Protein AF-A0A532AJQ7-F1 (afdb_monomer_lite)

Foldseek 3Di:
DLCVVLQVLLLCLQPPDDPVCSVVSLCVLCVVLPDDLVVVVVVLCCQQPCNHVQVVVVVVVDHPDRRPPDPNSVVVSVSSNCSSVRNVVSNVVSNPDDVVLVVVCVVVVDDPVRSVVD

Sequence (118 aa):
ACLLVAYPVAYYLALRAPERWRLILLALVVIPFWTSLLMRTYAWMYVLGGRGIPALLAYVGLEDVRLINTPGAVLLGIVYGYLPLMILPIYVSLERLDRRLLEASADLGATPVSTFLG

pLDDT: mean 83.28, std 11.82, range [44.59, 94.19]

Structure (mmCIF, N/CA/C/O backbone):
data_AF-A0A532AJQ7-F1
#
_entry.id   AF-A0A532AJQ7-F1
#
loop_
_atom_site.group_PDB
_atom_site.id
_atom_site.type_symbol
_atom_site.label_atom_id
_atom_site.label_alt_id
_atom_site.label_comp_id
_atom_site.label_asym_id
_atom_site.label_entity_id
_atom_site.label_seq_id
_atom_site.pdbx_PDB_ins_code
_atom_site.Cartn_x
_atom_site.Cartn_y
_atom_site.Cartn_z
_atom_site.occupancy
_atom_site.B_iso_or_equiv
_atom_site.auth_seq_id
_atom_site.auth_comp_id
_atom_site.auth_asym_id
_atom_site.auth_atom_id
_atom_site.pdbx_PDB_model_num
ATOM 1 N N . ALA A 1 1 ? -6.567 9.960 -5.465 1.00 74.94 1 ALA A N 1
ATOM 2 C CA . ALA A 1 1 ? -5.935 8.636 -5.674 1.00 74.94 1 ALA A CA 1
ATOM 3 C C . ALA A 1 1 ? -5.589 7.944 -4.355 1.00 74.94 1 ALA A C 1
ATOM 5 O O . ALA A 1 1 ? -6.174 6.907 -4.085 1.00 74.94 1 ALA A O 1
ATOM 6 N N . CYS A 1 2 ? -4.723 8.517 -3.504 1.00 83.44 2 CYS A N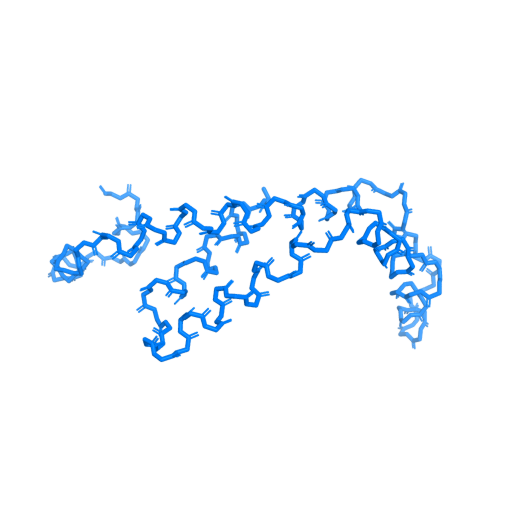 1
ATOM 7 C CA . CYS A 1 2 ? -4.301 7.873 -2.248 1.00 83.44 2 CYS A CA 1
ATOM 8 C C . CYS A 1 2 ? -5.483 7.468 -1.342 1.00 83.44 2 CYS A C 1
ATOM 10 O O . CYS A 1 2 ? -5.458 6.395 -0.755 1.00 83.44 2 CYS A O 1
ATOM 12 N N . LEU A 1 3 ? -6.556 8.274 -1.289 1.00 82.12 3 LEU A N 1
ATOM 13 C CA . LEU A 1 3 ? -7.697 8.031 -0.387 1.00 82.12 3 LEU A CA 1
ATOM 14 C C . LEU A 1 3 ? -8.448 6.759 -0.744 1.00 82.12 3 LEU A C 1
ATOM 16 O O . LEU A 1 3 ? -8.807 5.995 0.141 1.00 82.12 3 LEU A O 1
ATOM 20 N N . LEU A 1 4 ? -8.586 6.496 -2.041 1.00 87.00 4 LEU A N 1
ATOM 21 C CA . LEU A 1 4 ? -9.258 5.309 -2.557 1.00 87.00 4 LEU A CA 1
ATOM 22 C C . LEU A 1 4 ? -8.540 4.016 -2.155 1.00 87.00 4 LEU A C 1
ATOM 24 O O . LEU A 1 4 ? -9.180 2.978 -2.057 1.00 87.00 4 LEU A O 1
ATOM 28 N N . VAL A 1 5 ? -7.227 4.078 -1.907 1.00 86.25 5 VAL A N 1
ATOM 29 C CA . VAL A 1 5 ? -6.417 2.922 -1.495 1.00 86.25 5 VAL A CA 1
ATOM 30 C C . VAL A 1 5 ? -6.254 2.875 0.026 1.00 86.25 5 VAL A C 1
ATOM 32 O O . VAL A 1 5 ? -6.421 1.824 0.634 1.00 86.25 5 VAL A O 1
ATOM 35 N N . ALA A 1 6 ? -5.961 4.010 0.661 1.00 86.88 6 ALA A N 1
ATOM 36 C CA . ALA A 1 6 ? -5.738 4.094 2.102 1.00 86.88 6 ALA A CA 1
ATOM 37 C C . ALA A 1 6 ? -7.005 3.781 2.905 1.00 86.88 6 ALA A C 1
ATOM 39 O O . ALA A 1 6 ? -6.928 3.108 3.929 1.00 86.88 6 ALA A O 1
ATOM 40 N N . TYR A 1 7 ? -8.163 4.254 2.440 1.00 85.88 7 TYR A N 1
ATOM 41 C CA . TYR A 1 7 ? -9.429 4.098 3.147 1.00 85.88 7 TYR A CA 1
ATOM 42 C C . TYR A 1 7 ? -9.853 2.628 3.336 1.00 85.88 7 TYR A C 1
ATOM 44 O O . TYR A 1 7 ? -10.059 2.242 4.485 1.00 85.88 7 TYR A O 1
ATOM 52 N N . PRO A 1 8 ? -9.927 1.765 2.296 1.00 86.31 8 PRO A N 1
ATOM 53 C CA . PRO A 1 8 ? -10.288 0.357 2.492 1.00 86.31 8 PRO A CA 1
ATOM 54 C C . PRO A 1 8 ? -9.280 -0.396 3.370 1.00 86.31 8 PRO A C 1
ATOM 56 O O . PRO A 1 8 ? -9.679 -1.241 4.170 1.00 86.31 8 PRO A O 1
ATOM 59 N N . VAL A 1 9 ? -7.987 -0.061 3.279 1.00 86.50 9 VAL A N 1
ATOM 60 C CA . VAL A 1 9 ? -6.946 -0.652 4.135 1.00 86.50 9 VAL A CA 1
ATOM 61 C C . VAL A 1 9 ? -7.158 -0.254 5.597 1.00 86.50 9 VAL A C 1
ATOM 63 O O . VAL A 1 9 ? -7.188 -1.119 6.471 1.00 86.50 9 VAL A O 1
ATOM 66 N N . ALA A 1 10 ? -7.360 1.037 5.871 1.00 87.12 10 ALA A N 1
ATOM 67 C CA . ALA A 1 10 ? -7.625 1.545 7.215 1.00 87.12 10 ALA A CA 1
ATOM 68 C C . ALA A 1 10 ? -8.943 1.000 7.792 1.00 87.12 10 ALA A C 1
ATOM 70 O O . ALA A 1 10 ? -8.989 0.622 8.961 1.00 87.12 10 ALA A O 1
ATOM 71 N N . TYR A 1 11 ? -9.985 0.888 6.965 1.00 86.38 11 TYR A N 1
ATOM 72 C CA . TYR A 1 11 ? -11.268 0.290 7.329 1.00 86.38 11 TYR A CA 1
ATOM 73 C C . TYR A 1 11 ? -11.114 -1.178 7.728 1.00 86.38 11 TYR A C 1
ATOM 75 O O . TYR A 1 11 ? -11.583 -1.587 8.791 1.00 86.38 11 TYR A O 1
ATOM 83 N N . TYR A 1 12 ? -10.401 -1.969 6.921 1.00 86.19 12 TYR A N 1
ATOM 84 C CA . TYR A 1 12 ? -10.122 -3.364 7.249 1.00 86.19 12 TYR A CA 1
ATOM 85 C C . TYR A 1 12 ? -9.336 -3.488 8.563 1.00 86.19 12 TYR A C 1
ATOM 87 O O . TYR A 1 12 ? -9.711 -4.278 9.430 1.00 86.19 12 TYR A O 1
ATOM 95 N N . LEU A 1 13 ? -8.294 -2.670 8.740 1.00 86.19 13 LEU A N 1
ATOM 96 C CA . LEU A 1 13 ? -7.477 -2.636 9.957 1.00 86.19 13 LEU A CA 1
ATOM 97 C C . LEU A 1 13 ? -8.281 -2.270 11.213 1.00 86.19 13 LEU A C 1
ATOM 99 O O . LEU A 1 13 ? -8.032 -2.840 12.273 1.00 86.19 13 LEU A O 1
ATOM 103 N N . ALA A 1 14 ? -9.224 -1.334 11.108 1.00 83.69 14 ALA A N 1
ATOM 104 C CA . ALA A 1 14 ? -9.998 -0.850 12.249 1.00 83.69 14 ALA A CA 1
ATOM 105 C C . ALA A 1 14 ? -11.170 -1.775 12.623 1.00 83.69 14 ALA A C 1
ATOM 107 O O . ALA A 1 14 ? -11.425 -1.998 13.808 1.00 83.69 14 ALA A O 1
ATOM 108 N N . LEU A 1 15 ? -11.883 -2.318 11.630 1.00 79.44 15 LEU A N 1
ATOM 109 C CA . LEU A 1 15 ? -13.188 -2.962 11.845 1.00 79.44 15 LEU A CA 1
ATOM 110 C C . LEU A 1 15 ? -13.187 -4.480 11.645 1.00 79.44 15 LEU A C 1
ATOM 112 O O . LEU A 1 15 ? -14.055 -5.161 12.189 1.00 79.44 15 LEU A O 1
ATOM 116 N N . ARG A 1 16 ? -12.254 -5.027 10.857 1.00 80.69 16 ARG A N 1
ATOM 117 C CA . ARG A 1 16 ? -12.251 -6.452 10.468 1.00 80.69 16 ARG A CA 1
ATOM 118 C C . ARG A 1 16 ? -11.023 -7.221 10.948 1.00 80.69 16 ARG A C 1
ATOM 120 O O . ARG A 1 16 ? -11.114 -8.432 11.134 1.00 80.69 16 ARG A O 1
ATOM 127 N N . ALA A 1 17 ? -9.888 -6.554 11.140 1.00 83.44 17 ALA A N 1
ATOM 128 C CA . ALA A 1 17 ? -8.660 -7.211 11.563 1.00 83.44 17 ALA A CA 1
ATOM 129 C C . ALA A 1 17 ? -8.794 -7.791 12.988 1.00 83.44 17 ALA A C 1
ATOM 131 O O . ALA A 1 17 ? -9.243 -7.086 13.896 1.00 83.44 17 ALA A O 1
ATOM 132 N N . PRO A 1 18 ? -8.363 -9.045 13.226 1.00 84.25 18 PRO A N 1
ATOM 133 C CA . PRO A 1 18 ? -8.309 -9.603 14.573 1.00 84.25 18 PRO A CA 1
ATOM 134 C C . PRO A 1 18 ? -7.340 -8.801 15.449 1.00 84.25 18 PRO A C 1
ATOM 136 O O . PRO A 1 18 ? -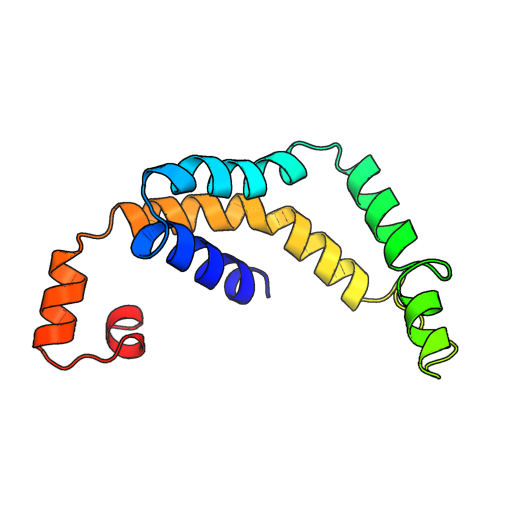6.241 -8.469 14.999 1.00 84.25 18 PRO A O 1
ATOM 139 N N . GLU A 1 19 ? -7.689 -8.563 16.716 1.00 81.81 19 GLU A N 1
ATOM 140 C CA . GLU A 1 19 ? -6.885 -7.738 17.639 1.00 81.81 19 GLU A CA 1
ATOM 141 C C . GLU A 1 19 ? -5.415 -8.173 17.709 1.00 81.81 19 GLU A C 1
ATOM 143 O O . GLU A 1 19 ? -4.512 -7.338 17.663 1.00 81.81 19 GLU A O 1
ATOM 148 N N . ARG A 1 20 ? -5.169 -9.490 17.719 1.00 86.62 20 ARG A N 1
ATOM 149 C CA . ARG A 1 20 ? -3.821 -10.082 17.759 1.00 86.62 20 ARG A CA 1
ATOM 150 C C . ARG A 1 20 ? -2.957 -9.712 16.548 1.00 86.62 20 ARG A C 1
ATOM 152 O O . ARG A 1 20 ? -1.744 -9.596 16.679 1.00 86.62 20 ARG A O 1
ATOM 159 N N . TRP A 1 21 ? -3.569 -9.534 15.376 1.00 89.19 21 TRP A N 1
ATOM 160 C CA . TRP A 1 21 ? -2.869 -9.248 14.118 1.00 89.19 21 TRP A CA 1
ATOM 161 C C . TRP A 1 21 ? -2.830 -7.761 13.781 1.00 89.19 21 TRP A C 1
ATOM 163 O O . TRP A 1 21 ? -2.002 -7.341 12.976 1.00 89.19 21 TRP A O 1
ATOM 173 N N . ARG A 1 22 ? -3.686 -6.947 14.400 1.00 86.38 22 ARG A N 1
ATOM 174 C CA . ARG A 1 22 ? -3.837 -5.526 14.073 1.00 86.38 22 ARG A CA 1
ATOM 175 C C . ARG A 1 22 ? -2.527 -4.745 14.195 1.00 86.38 22 ARG A C 1
ATOM 177 O O . ARG A 1 22 ? -2.163 -4.026 13.271 1.00 86.38 22 ARG A O 1
ATOM 184 N N . LEU A 1 23 ? -1.785 -4.945 15.287 1.00 87.62 23 LEU A N 1
ATOM 185 C CA . LEU A 1 23 ? -0.476 -4.308 15.484 1.00 87.62 23 LEU A CA 1
ATOM 186 C C . LEU A 1 23 ? 0.555 -4.759 14.442 1.00 87.62 23 LEU A C 1
ATOM 188 O O . LEU A 1 23 ? 1.319 -3.936 13.948 1.00 87.62 23 LEU A O 1
ATOM 192 N N . ILE A 1 24 ? 0.547 -6.041 14.069 1.00 92.19 24 ILE A N 1
ATOM 193 C CA . ILE A 1 24 ? 1.464 -6.597 13.064 1.00 92.19 24 ILE A CA 1
ATOM 194 C C . ILE A 1 24 ? 1.160 -6.010 11.683 1.00 92.19 24 ILE A C 1
ATOM 196 O O . ILE A 1 24 ? 2.073 -5.605 10.969 1.00 92.19 24 ILE A O 1
ATOM 200 N N . LEU A 1 25 ? -0.119 -5.922 11.312 1.00 90.25 25 LEU A N 1
ATOM 201 C CA . LEU A 1 25 ? -0.534 -5.359 10.029 1.00 90.25 25 LEU A CA 1
ATOM 202 C C . LEU A 1 25 ? -0.232 -3.855 9.950 1.00 90.25 25 LEU A C 1
ATOM 204 O O . LEU A 1 25 ? 0.265 -3.390 8.926 1.00 90.25 25 LEU A O 1
ATOM 208 N N . LEU A 1 26 ? -0.458 -3.101 11.033 1.00 89.06 26 LEU A N 1
ATOM 209 C CA . LEU A 1 26 ? -0.047 -1.695 11.116 1.00 89.06 26 LEU A CA 1
ATOM 210 C C . LEU A 1 26 ? 1.472 -1.548 10.994 1.00 89.06 26 LEU A C 1
ATOM 212 O O . LEU A 1 26 ? 1.947 -0.700 10.240 1.00 89.06 26 LEU A O 1
ATOM 216 N N . ALA A 1 27 ? 2.239 -2.400 11.678 1.00 90.25 27 ALA A N 1
ATOM 217 C CA . ALA A 1 27 ? 3.688 -2.415 11.547 1.00 90.25 27 ALA A CA 1
ATOM 218 C C . ALA A 1 27 ? 4.107 -2.700 10.098 1.00 90.25 27 ALA A C 1
ATOM 220 O O . ALA A 1 27 ? 4.942 -1.978 9.568 1.00 90.25 27 ALA A O 1
ATOM 221 N N . LEU A 1 28 ? 3.485 -3.661 9.409 1.00 90.06 28 LEU A N 1
ATOM 222 C CA . LEU A 1 28 ? 3.783 -3.976 8.007 1.00 90.06 28 LEU A CA 1
ATOM 223 C C . LEU A 1 28 ? 3.529 -2.792 7.056 1.00 90.06 28 LEU A C 1
ATOM 225 O O . LEU A 1 28 ? 4.219 -2.662 6.049 1.00 90.06 28 LEU A O 1
ATOM 229 N N . VAL A 1 29 ? 2.579 -1.912 7.377 1.00 88.12 29 VAL A N 1
ATOM 230 C CA . VAL A 1 29 ? 2.324 -0.672 6.620 1.00 88.12 29 VAL A CA 1
ATOM 231 C C . VAL A 1 29 ? 3.394 0.391 6.906 1.00 88.12 29 VAL A C 1
ATOM 233 O O . VAL A 1 29 ? 3.801 1.124 6.004 1.00 88.12 29 VAL A O 1
ATOM 236 N N . VAL A 1 30 ? 3.870 0.481 8.150 1.00 87.12 30 VAL A N 1
ATOM 237 C CA . VAL A 1 30 ? 4.805 1.527 8.605 1.00 87.12 30 VAL A CA 1
ATOM 238 C C . VAL A 1 30 ? 6.276 1.161 8.366 1.00 87.12 30 VAL A C 1
ATOM 240 O O . VAL A 1 30 ? 7.076 2.024 8.020 1.00 87.12 30 VAL A O 1
ATOM 243 N N . ILE A 1 31 ? 6.656 -0.108 8.483 1.00 89.31 31 ILE A N 1
ATOM 244 C CA . ILE A 1 31 ? 8.021 -0.602 8.241 1.00 89.31 31 ILE A CA 1
ATOM 245 C C . ILE A 1 31 ? 8.581 -0.159 6.874 1.00 89.31 31 ILE A C 1
ATOM 247 O O . ILE A 1 31 ? 9.669 0.418 6.842 1.00 89.31 31 ILE A O 1
ATOM 251 N N . PRO A 1 32 ? 7.881 -0.346 5.736 1.00 82.31 32 PRO A N 1
ATOM 252 C CA . PRO A 1 32 ? 8.404 0.077 4.440 1.00 82.31 32 PRO A CA 1
ATOM 253 C C . PRO A 1 32 ? 8.489 1.602 4.308 1.00 82.31 32 PRO A C 1
ATOM 255 O O . PRO A 1 32 ? 9.255 2.109 3.484 1.00 82.31 32 PRO A O 1
ATOM 258 N N . PHE A 1 33 ? 7.728 2.347 5.114 1.00 83.50 33 PHE A N 1
ATOM 259 C CA . PHE A 1 33 ? 7.813 3.803 5.173 1.00 83.50 33 PHE A CA 1
ATOM 260 C C . PHE A 1 33 ? 9.114 4.288 5.807 1.00 83.50 33 PHE A C 1
ATOM 262 O O . PHE A 1 33 ? 9.674 5.272 5.335 1.00 83.50 33 PHE A O 1
ATOM 269 N N . TRP A 1 34 ? 9.584 3.588 6.843 1.00 81.56 34 TRP A N 1
ATOM 270 C CA . TRP A 1 34 ? 10.794 3.927 7.599 1.00 81.56 34 TRP A CA 1
ATOM 271 C C . TRP A 1 34 ? 12.096 3.725 6.811 1.00 81.56 34 TRP A C 1
ATOM 273 O O . TRP A 1 34 ? 13.155 4.186 7.233 1.00 81.56 34 TRP A O 1
ATOM 283 N N . THR A 1 35 ? 12.041 3.061 5.654 1.00 86.81 35 THR A N 1
ATOM 284 C CA . THR A 1 35 ? 13.194 2.941 4.754 1.00 86.81 35 THR A CA 1
ATOM 285 C C . THR A 1 35 ? 13.546 4.277 4.089 1.00 86.81 35 THR A C 1
ATOM 287 O O . THR A 1 35 ? 12.683 5.119 3.842 1.00 86.81 35 THR A O 1
ATOM 290 N N . SER A 1 36 ? 14.832 4.475 3.768 1.00 88.88 36 SER A N 1
ATOM 291 C CA . SER A 1 36 ? 15.300 5.687 3.080 1.00 88.88 36 SER A CA 1
ATOM 292 C C . SER A 1 36 ? 14.525 5.927 1.780 1.00 88.88 36 SER A C 1
ATOM 294 O O . SER A 1 36 ? 14.427 5.038 0.927 1.00 88.88 36 SER A O 1
ATOM 296 N N . LEU A 1 37 ? 14.036 7.160 1.598 1.00 85.44 37 LEU A N 1
ATOM 297 C CA . LEU A 1 37 ? 13.331 7.586 0.386 1.00 85.44 37 LEU A CA 1
ATOM 298 C C . LEU A 1 37 ? 14.153 7.293 -0.878 1.00 85.44 37 LEU A C 1
ATOM 300 O O . LEU A 1 37 ? 13.586 6.886 -1.891 1.00 85.44 37 LEU A O 1
ATOM 304 N N . LEU A 1 38 ? 15.480 7.450 -0.814 1.00 89.81 38 LEU A N 1
ATOM 305 C CA . LEU A 1 38 ? 16.378 7.172 -1.938 1.00 89.81 38 LEU A CA 1
ATOM 306 C C . LEU A 1 38 ? 16.351 5.692 -2.319 1.00 89.81 38 LEU A C 1
ATOM 308 O O . LEU A 1 38 ? 16.141 5.368 -3.484 1.00 89.81 38 LEU A O 1
ATOM 312 N N . MET A 1 39 ? 16.479 4.799 -1.334 1.00 91.81 39 MET A N 1
ATOM 313 C CA . MET A 1 39 ? 16.426 3.353 -1.565 1.00 91.81 39 MET A CA 1
ATOM 314 C C . MET A 1 39 ? 15.092 2.948 -2.193 1.00 91.81 39 MET A C 1
ATOM 316 O O . MET A 1 39 ? 15.049 2.215 -3.180 1.00 91.81 39 MET A O 1
ATOM 320 N N . ARG A 1 40 ? 13.994 3.497 -1.669 1.00 90.19 40 ARG A N 1
ATOM 321 C CA . ARG A 1 40 ? 12.656 3.277 -2.213 1.00 90.19 40 ARG A CA 1
ATOM 322 C C . ARG A 1 40 ? 12.513 3.778 -3.650 1.00 90.19 40 ARG A C 1
ATOM 324 O O . ARG A 1 40 ? 11.888 3.113 -4.473 1.00 90.19 40 ARG A O 1
ATOM 331 N N . THR A 1 41 ? 13.080 4.940 -3.954 1.00 90.81 41 THR A N 1
ATOM 332 C CA . THR A 1 41 ? 13.024 5.516 -5.303 1.00 90.81 41 THR A CA 1
ATOM 333 C C . THR A 1 41 ? 13.823 4.658 -6.280 1.00 90.81 41 THR A C 1
ATOM 335 O O . THR A 1 41 ? 13.325 4.364 -7.363 1.00 90.81 41 THR A O 1
ATOM 338 N N . TYR A 1 42 ? 15.006 4.173 -5.891 1.00 92.75 42 TYR A N 1
ATOM 339 C CA . TYR A 1 42 ? 15.785 3.236 -6.707 1.00 92.75 42 TYR A CA 1
ATOM 340 C C . TYR A 1 42 ? 15.068 1.906 -6.929 1.00 92.75 42 TYR A C 1
ATOM 342 O O . TYR A 1 42 ? 15.054 1.411 -8.055 1.00 92.75 42 TYR A O 1
ATOM 350 N N . ALA A 1 43 ? 14.417 1.361 -5.899 1.00 92.75 43 ALA A N 1
ATOM 351 C CA . ALA A 1 43 ? 13.614 0.151 -6.037 1.00 92.75 43 ALA A CA 1
ATOM 352 C C . ALA A 1 43 ? 12.485 0.344 -7.065 1.00 92.75 43 ALA A C 1
ATOM 354 O O . ALA A 1 43 ? 12.344 -0.463 -7.982 1.00 92.75 43 ALA A O 1
ATOM 355 N N . TRP A 1 44 ? 11.735 1.450 -6.986 1.00 93.75 44 TRP A N 1
ATOM 356 C CA . TRP A 1 44 ? 10.69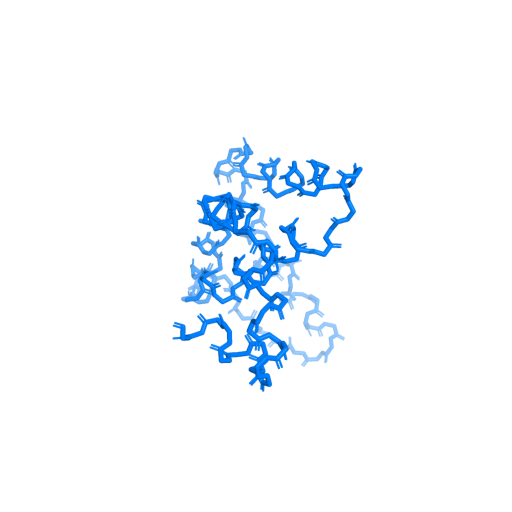5 1.760 -7.972 1.00 93.75 44 TRP A CA 1
ATOM 357 C C . TRP A 1 44 ? 11.255 2.043 -9.369 1.00 93.75 44 TRP A C 1
ATOM 359 O O . TRP A 1 44 ? 10.672 1.586 -10.350 1.00 93.75 44 TRP A O 1
ATOM 369 N N . MET A 1 45 ? 12.396 2.729 -9.485 1.00 92.19 45 MET A N 1
ATOM 370 C CA . MET A 1 45 ? 13.076 2.924 -10.771 1.00 92.19 45 MET A CA 1
ATOM 371 C C . MET A 1 45 ? 13.478 1.593 -11.411 1.00 92.19 45 MET A C 1
ATOM 373 O O . MET A 1 45 ? 13.320 1.427 -12.615 1.00 92.19 45 MET A O 1
ATOM 377 N N . TYR A 1 46 ? 13.958 0.631 -10.625 1.00 93.56 46 TYR A N 1
ATOM 378 C CA . TYR A 1 46 ? 14.290 -0.698 -11.130 1.00 93.56 46 TYR A CA 1
ATOM 379 C C . TYR A 1 46 ? 13.037 -1.463 -11.581 1.00 93.56 46 TYR A C 1
ATOM 381 O O . TYR A 1 46 ? 12.995 -1.976 -12.698 1.00 93.56 46 TYR A O 1
ATOM 389 N N . VAL A 1 47 ? 11.994 -1.483 -10.743 1.00 94.19 47 VAL A N 1
ATOM 390 C CA . VAL A 1 47 ? 10.730 -2.197 -10.998 1.00 94.19 47 VAL A CA 1
ATOM 391 C C . VAL A 1 47 ? 9.984 -1.637 -12.212 1.00 94.19 47 VAL A C 1
ATOM 393 O O . VAL A 1 47 ? 9.427 -2.402 -12.993 1.00 94.19 47 VAL A O 1
ATOM 396 N N . LEU A 1 48 ? 9.968 -0.316 -12.393 1.00 93.62 48 LEU A N 1
ATOM 397 C CA . LEU A 1 48 ? 9.298 0.346 -13.522 1.00 93.62 48 LEU A CA 1
ATOM 398 C C . LEU A 1 48 ? 10.213 0.510 -14.744 1.00 93.62 48 LEU A C 1
ATOM 400 O O . LEU A 1 48 ? 9.748 0.864 -15.829 1.00 93.62 48 LEU A O 1
ATOM 404 N N . GLY A 1 49 ? 11.516 0.299 -14.565 1.00 92.12 49 GLY A N 1
ATOM 405 C CA . GLY A 1 49 ? 12.513 0.349 -15.624 1.00 92.12 49 GLY A CA 1
ATOM 406 C C . GLY A 1 49 ? 12.426 -0.862 -16.548 1.00 92.12 49 GLY A C 1
ATOM 407 O O . GLY A 1 49 ? 11.776 -1.856 -16.243 1.00 92.12 49 GLY A O 1
ATOM 408 N N . GLY A 1 50 ? 13.128 -0.808 -17.681 1.00 88.00 50 GLY A N 1
ATOM 409 C CA . GLY A 1 50 ? 12.995 -1.806 -18.751 1.00 88.00 50 GLY A CA 1
ATOM 410 C C . GLY A 1 50 ? 13.300 -3.261 -18.362 1.00 88.00 50 GLY A C 1
ATOM 411 O O . GLY A 1 50 ? 12.879 -4.163 -19.069 1.00 88.00 50 GLY A O 1
ATOM 412 N N . ARG A 1 51 ? 13.996 -3.509 -17.243 1.00 87.50 51 ARG A N 1
ATOM 413 C CA . ARG A 1 51 ? 14.299 -4.864 -16.738 1.00 87.50 51 ARG A CA 1
ATOM 414 C C . ARG A 1 51 ? 13.298 -5.390 -15.699 1.00 87.50 51 ARG A C 1
ATOM 416 O O . ARG A 1 51 ? 13.440 -6.526 -15.267 1.00 87.50 51 ARG A O 1
ATOM 423 N N . GLY A 1 52 ? 12.341 -4.570 -15.267 1.00 91.56 52 GLY A N 1
ATOM 424 C CA . GLY A 1 52 ? 11.345 -4.926 -14.258 1.00 91.56 52 GLY A CA 1
ATOM 425 C C . GLY A 1 52 ? 10.025 -5.381 -14.880 1.00 91.56 52 GLY A C 1
ATOM 426 O O . GLY A 1 52 ? 9.991 -6.271 -15.726 1.00 91.56 52 GLY A O 1
ATOM 427 N N . ILE A 1 53 ? 8.926 -4.737 -14.482 1.00 93.12 53 ILE A N 1
ATOM 428 C CA . ILE A 1 53 ? 7.571 -5.008 -14.984 1.00 93.12 53 ILE A CA 1
ATOM 429 C C . ILE A 1 53 ? 7.491 -4.964 -16.520 1.00 93.12 53 ILE A C 1
ATOM 431 O O . ILE A 1 53 ? 6.882 -5.872 -17.076 1.00 93.12 53 ILE A O 1
ATOM 435 N N . PRO A 1 54 ? 8.107 -4.002 -17.237 1.00 93.62 54 PRO A N 1
ATOM 436 C CA . PRO A 1 54 ? 8.134 -4.023 -18.700 1.00 93.62 54 PRO A CA 1
ATOM 437 C C . PRO A 1 54 ? 8.677 -5.329 -19.296 1.00 93.62 54 PRO A C 1
ATOM 439 O O . PRO A 1 54 ? 8.099 -5.849 -20.242 1.00 93.62 54 PRO A O 1
ATOM 442 N N . ALA A 1 55 ? 9.733 -5.906 -18.710 1.00 91.19 55 ALA A N 1
ATOM 443 C CA . ALA A 1 55 ? 10.263 -7.193 -19.154 1.00 91.19 55 ALA A CA 1
ATOM 444 C C . ALA A 1 55 ? 9.286 -8.343 -18.862 1.00 91.19 55 ALA A C 1
ATOM 446 O O . ALA A 1 55 ? 9.143 -9.244 -19.681 1.00 91.19 55 ALA A O 1
ATOM 447 N N . LEU A 1 56 ? 8.577 -8.297 -17.727 1.00 92.06 56 LEU A N 1
ATOM 448 C CA . LEU A 1 56 ? 7.517 -9.263 -17.409 1.00 92.06 56 LEU A CA 1
ATOM 449 C C . LEU A 1 56 ? 6.346 -9.185 -18.397 1.00 92.06 56 LEU A C 1
ATOM 451 O O . LEU A 1 56 ? 5.815 -10.216 -18.798 1.00 92.06 56 LEU A O 1
ATOM 455 N N . LEU A 1 57 ? 5.968 -7.977 -18.814 1.00 92.75 57 LEU A N 1
ATOM 456 C CA . LEU A 1 57 ? 4.919 -7.751 -19.809 1.00 92.75 57 LEU A CA 1
ATOM 457 C C . LEU A 1 57 ? 5.335 -8.248 -21.200 1.00 92.75 57 LEU A C 1
ATOM 459 O O . LEU A 1 57 ? 4.511 -8.839 -21.900 1.00 92.75 57 LEU A O 1
ATOM 463 N N . ALA A 1 58 ? 6.617 -8.112 -21.552 1.00 91.88 58 ALA A N 1
ATOM 464 C CA . ALA A 1 58 ? 7.153 -8.639 -22.804 1.00 91.88 58 ALA A CA 1
ATOM 465 C C . ALA A 1 58 ? 6.995 -10.168 -22.913 1.00 91.88 58 ALA A C 1
ATOM 467 O O . ALA A 1 58 ? 6.669 -10.665 -23.987 1.00 91.88 58 ALA A O 1
ATOM 468 N N . TYR A 1 59 ? 7.102 -10.923 -21.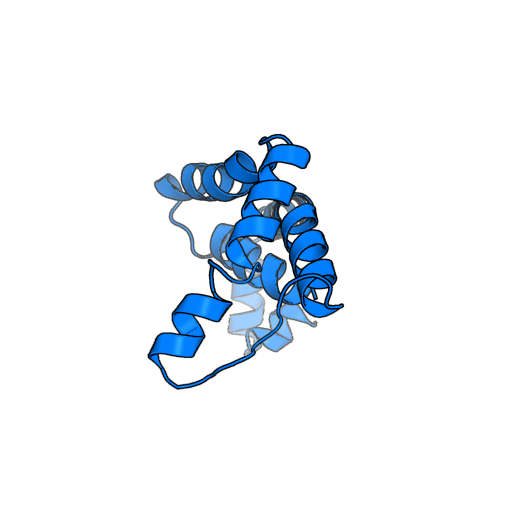808 1.00 90.94 59 TYR A N 1
ATOM 469 C CA . TYR A 1 59 ? 6.840 -12.375 -21.819 1.00 90.94 59 TYR A CA 1
ATOM 470 C C . TYR A 1 59 ? 5.393 -12.746 -22.181 1.00 90.94 59 TYR A C 1
ATOM 472 O O . TYR A 1 59 ? 5.142 -13.873 -22.603 1.00 90.94 59 TYR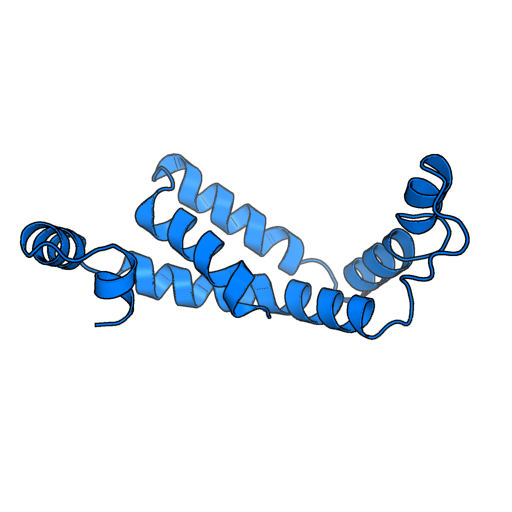 A O 1
ATOM 480 N N . VAL A 1 60 ? 4.444 -11.822 -22.017 1.00 92.56 60 VAL A N 1
ATOM 481 C CA . VAL A 1 60 ? 3.018 -12.019 -22.335 1.00 92.56 60 VAL A CA 1
ATOM 482 C C . VAL A 1 60 ? 2.662 -11.387 -23.696 1.00 92.56 60 VAL A C 1
ATOM 484 O O . VAL A 1 60 ? 1.498 -11.346 -24.081 1.00 92.56 60 VAL A O 1
ATOM 487 N N . GLY A 1 61 ? 3.661 -10.915 -24.455 1.00 90.19 61 GLY A N 1
ATOM 488 C CA . GLY A 1 61 ? 3.490 -10.325 -25.789 1.00 90.19 61 GLY A CA 1
ATOM 489 C C . GLY A 1 61 ? 3.222 -8.816 -25.798 1.00 90.19 61 GLY A C 1
ATOM 490 O O . GLY A 1 61 ? 2.882 -8.265 -26.841 1.00 90.19 61 GLY A O 1
ATOM 491 N N . LEU A 1 62 ? 3.363 -8.137 -24.654 1.00 89.25 62 LEU A N 1
ATOM 492 C CA . LEU A 1 62 ? 3.280 -6.677 -24.559 1.00 89.25 62 LEU A CA 1
ATOM 493 C C . LEU A 1 62 ? 4.690 -6.077 -24.607 1.00 89.25 62 LEU A C 1
ATOM 495 O O . LEU A 1 62 ? 5.344 -5.898 -23.579 1.00 89.25 62 LEU A O 1
ATOM 499 N N . GLU A 1 63 ? 5.152 -5.786 -25.819 1.00 89.00 63 GLU A N 1
ATOM 500 C CA . GLU A 1 63 ? 6.474 -5.208 -26.082 1.00 89.00 63 GLU A CA 1
ATOM 501 C C . GLU A 1 63 ? 6.477 -3.671 -25.949 1.00 89.00 63 GLU A C 1
ATOM 503 O O . GLU A 1 63 ? 5.431 -3.021 -25.967 1.00 89.00 63 GLU A O 1
ATOM 508 N N . ASP A 1 64 ? 7.666 -3.089 -25.754 1.00 83.81 64 ASP A N 1
ATOM 509 C CA . ASP A 1 64 ? 7.919 -1.636 -25.692 1.00 83.81 64 ASP A CA 1
ATOM 510 C C . ASP A 1 64 ? 7.102 -0.826 -24.663 1.00 83.81 64 ASP A C 1
ATOM 512 O O . ASP A 1 64 ? 6.971 0.401 -24.749 1.00 83.81 64 ASP A O 1
ATOM 516 N N . VAL A 1 65 ? 6.598 -1.479 -23.611 1.00 88.94 65 VAL A N 1
ATOM 517 C CA . VAL A 1 65 ? 5.860 -0.795 -22.542 1.00 88.94 65 VAL A CA 1
ATOM 518 C C . VAL A 1 65 ? 6.802 0.068 -21.699 1.00 88.94 65 VAL A C 1
ATOM 520 O O . VAL A 1 65 ? 7.557 -0.413 -20.852 1.00 88.94 65 VAL A O 1
ATOM 523 N N . ARG A 1 66 ? 6.712 1.389 -21.862 1.00 89.69 66 ARG A N 1
ATOM 524 C CA . ARG A 1 66 ? 7.474 2.346 -21.054 1.00 89.69 66 ARG A CA 1
ATOM 525 C C . ARG A 1 66 ? 6.690 2.771 -19.814 1.00 89.69 66 ARG A C 1
ATOM 527 O O . ARG A 1 66 ? 5.804 3.614 -19.897 1.00 89.69 66 ARG A O 1
ATOM 534 N N . LEU A 1 67 ? 7.052 2.228 -18.650 1.00 91.69 67 LEU A N 1
ATOM 535 C CA . LEU A 1 67 ? 6.455 2.618 -17.363 1.00 91.69 67 LEU A CA 1
ATOM 536 C C . LEU A 1 67 ? 7.244 3.726 -16.655 1.00 91.69 67 LEU A C 1
ATOM 538 O O . LEU A 1 67 ? 6.644 4.651 -16.109 1.00 91.69 67 LEU A O 1
ATOM 542 N N . ILE A 1 68 ? 8.577 3.675 -16.676 1.00 92.25 68 ILE A N 1
ATOM 543 C CA . ILE A 1 68 ? 9.424 4.703 -16.055 1.00 92.25 68 ILE A CA 1
ATOM 544 C C . ILE A 1 68 ? 9.331 6.055 -16.782 1.00 92.25 68 ILE A C 1
ATOM 546 O O . ILE A 1 68 ? 9.183 6.113 -18.004 1.00 92.25 68 ILE A O 1
ATOM 550 N N . ASN A 1 69 ? 9.467 7.152 -16.029 1.00 90.69 69 ASN A N 1
ATOM 551 C CA . ASN A 1 69 ? 9.349 8.539 -16.508 1.00 90.69 69 ASN A CA 1
ATOM 552 C C . ASN A 1 69 ? 7.969 8.897 -17.089 1.00 90.69 69 ASN A C 1
ATOM 554 O O . ASN A 1 69 ? 7.851 9.828 -17.880 1.00 90.69 69 ASN A O 1
ATOM 558 N N . THR A 1 70 ? 6.922 8.175 -16.689 1.00 93.81 70 THR A N 1
ATOM 559 C CA . THR A 1 70 ? 5.532 8.512 -17.019 1.00 93.81 70 THR A CA 1
ATOM 560 C C . THR A 1 70 ? 4.839 9.217 -15.848 1.00 93.81 70 THR A C 1
ATOM 562 O O . THR A 1 70 ? 5.229 9.017 -14.692 1.00 93.81 70 THR A O 1
ATOM 565 N N . PRO A 1 71 ? 3.755 9.979 -16.095 1.00 92.12 71 PRO A N 1
ATOM 566 C CA . PRO A 1 71 ? 2.924 10.525 -15.021 1.00 92.12 71 PRO A CA 1
ATOM 567 C C . PRO A 1 71 ? 2.392 9.441 -14.070 1.00 92.12 71 PRO A C 1
ATOM 569 O O . PRO A 1 71 ? 2.271 9.681 -12.872 1.00 92.12 71 PRO A O 1
ATOM 572 N N . G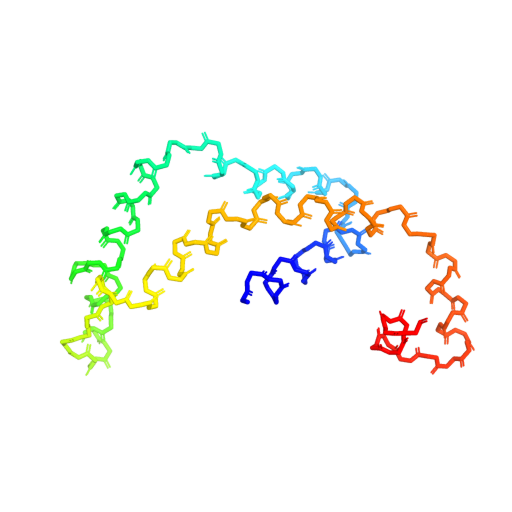LY A 1 72 ? 2.129 8.232 -14.583 1.00 91.50 72 GLY A N 1
ATOM 573 C CA . GLY A 1 72 ? 1.694 7.086 -13.783 1.00 91.50 72 GLY A CA 1
ATOM 574 C C . GLY A 1 72 ? 2.751 6.627 -12.777 1.00 91.50 72 GLY A C 1
ATOM 575 O O . GLY A 1 72 ? 2.427 6.410 -11.611 1.00 91.50 72 GLY A O 1
ATOM 576 N N . ALA A 1 73 ? 4.021 6.558 -13.186 1.00 92.50 73 ALA A N 1
ATOM 577 C CA . ALA A 1 73 ? 5.129 6.243 -12.282 1.00 92.50 73 ALA A CA 1
ATOM 578 C C . ALA A 1 73 ? 5.292 7.293 -11.174 1.00 92.50 73 ALA A C 1
ATOM 580 O O . ALA A 1 73 ? 5.501 6.944 -10.011 1.00 92.50 73 ALA A O 1
ATOM 581 N N . VAL A 1 74 ? 5.149 8.576 -11.522 1.00 91.88 74 VAL A N 1
ATOM 582 C CA . VAL A 1 74 ? 5.199 9.678 -10.550 1.00 91.88 74 VAL A CA 1
ATOM 583 C C . VAL A 1 74 ? 4.037 9.574 -9.561 1.00 91.88 74 VAL A C 1
ATOM 585 O O . VAL A 1 74 ? 4.253 9.618 -8.349 1.00 91.88 74 VAL A O 1
ATOM 588 N N . LEU A 1 75 ? 2.813 9.366 -10.060 1.00 92.94 75 LEU A N 1
ATOM 589 C CA . LEU A 1 75 ? 1.625 9.191 -9.226 1.00 92.94 75 LEU A CA 1
ATOM 590 C C . LEU A 1 75 ? 1.780 8.004 -8.268 1.00 92.94 75 LEU A C 1
ATOM 592 O O . LEU A 1 75 ? 1.443 8.128 -7.092 1.00 92.94 75 LEU A O 1
ATOM 596 N N . LEU A 1 76 ? 2.316 6.880 -8.747 1.00 92.25 76 LEU A N 1
ATOM 597 C CA . LEU A 1 76 ? 2.576 5.695 -7.932 1.00 92.25 76 LEU A CA 1
ATOM 598 C C . LEU A 1 76 ? 3.550 6.018 -6.795 1.00 92.25 76 LEU A C 1
ATOM 600 O O . LEU A 1 76 ? 3.247 5.728 -5.636 1.00 92.25 76 LEU A O 1
ATOM 604 N N . GLY A 1 77 ? 4.678 6.664 -7.101 1.00 90.25 77 GLY A N 1
ATOM 605 C CA . GLY A 1 77 ? 5.666 7.055 -6.093 1.00 90.25 77 GLY A CA 1
ATOM 606 C C . GLY A 1 77 ? 5.083 7.976 -5.018 1.00 90.25 77 GLY A C 1
ATOM 607 O O . GLY A 1 77 ? 5.320 7.765 -3.826 1.00 90.25 77 GLY A O 1
ATOM 608 N N . ILE A 1 78 ? 4.262 8.948 -5.427 1.00 90.94 78 ILE A N 1
ATOM 609 C CA . ILE A 1 78 ? 3.554 9.860 -4.519 1.00 90.94 78 ILE A CA 1
ATOM 610 C C . ILE A 1 78 ? 2.564 9.084 -3.640 1.00 90.94 78 ILE A C 1
ATOM 612 O O . ILE A 1 78 ? 2.615 9.198 -2.416 1.00 90.94 78 ILE A O 1
ATOM 616 N N . VAL A 1 79 ? 1.685 8.266 -4.231 1.00 91.19 79 VAL A N 1
ATOM 617 C CA . VAL A 1 79 ? 0.687 7.482 -3.480 1.00 91.19 79 VAL A CA 1
ATOM 618 C C . VAL A 1 79 ? 1.372 6.561 -2.477 1.00 91.19 79 VAL A C 1
ATOM 620 O O . VAL A 1 79 ? 1.017 6.586 -1.302 1.00 91.19 79 VAL A O 1
ATOM 623 N N . TYR A 1 80 ? 2.397 5.819 -2.896 1.00 89.31 80 TYR A N 1
ATOM 624 C CA . TYR A 1 80 ? 3.173 4.967 -1.997 1.00 89.31 80 TYR A CA 1
ATOM 625 C C . TYR A 1 80 ? 3.791 5.769 -0.847 1.00 89.31 80 TYR A C 1
ATOM 627 O O . TYR A 1 80 ? 3.754 5.336 0.304 1.00 89.31 80 TYR A O 1
ATOM 635 N N . GLY A 1 81 ? 4.358 6.941 -1.146 1.00 88.44 81 GLY A N 1
ATOM 636 C CA . GLY A 1 81 ? 4.982 7.799 -0.142 1.00 88.44 81 GLY A CA 1
ATOM 637 C C . GLY A 1 81 ? 4.002 8.285 0.925 1.00 88.44 81 GLY A C 1
ATOM 638 O O . GLY A 1 81 ? 4.359 8.324 2.099 1.00 88.44 81 GLY A O 1
ATOM 639 N N . TYR A 1 82 ? 2.770 8.613 0.534 1.00 89.88 82 TYR A N 1
ATOM 640 C CA . TYR A 1 82 ? 1.757 9.150 1.447 1.00 89.88 82 TYR A CA 1
ATOM 641 C C . TYR A 1 82 ? 0.843 8.094 2.077 1.00 89.88 82 TYR A C 1
ATOM 643 O O . TYR A 1 82 ? 0.178 8.404 3.064 1.00 89.88 82 TYR A O 1
ATOM 651 N N . LEU A 1 83 ? 0.805 6.863 1.555 1.00 89.69 83 LEU A N 1
ATOM 652 C CA . LEU A 1 83 ? -0.069 5.792 2.052 1.00 89.69 83 LEU A CA 1
ATOM 653 C C . LEU A 1 83 ? 0.017 5.605 3.580 1.00 89.69 83 LEU A C 1
ATOM 655 O O . LEU A 1 83 ? -1.023 5.677 4.232 1.00 89.69 83 LEU A O 1
ATOM 659 N N . PRO A 1 84 ? 1.204 5.443 4.192 1.00 88.88 84 PRO A N 1
ATOM 660 C CA . PRO A 1 84 ? 1.327 5.194 5.631 1.00 88.88 84 PRO A CA 1
ATOM 661 C C . PRO A 1 84 ? 0.848 6.381 6.472 1.00 88.88 84 PRO A C 1
ATOM 663 O O . PRO A 1 84 ? 0.125 6.205 7.452 1.00 88.88 84 PRO A O 1
ATOM 666 N N . LEU A 1 85 ? 1.196 7.598 6.037 1.00 89.69 85 LEU A N 1
ATOM 667 C CA . LEU A 1 85 ? 0.791 8.845 6.685 1.00 89.69 85 LEU A CA 1
ATOM 668 C C . LEU A 1 85 ? -0.719 9.076 6.621 1.00 89.69 85 LEU A C 1
ATOM 670 O O . LEU A 1 85 ? -1.248 9.783 7.469 1.00 89.69 85 LEU A O 1
ATOM 674 N N . MET A 1 86 ? -1.407 8.490 5.640 1.00 91.44 86 MET A N 1
ATOM 675 C CA . MET A 1 86 ? -2.852 8.632 5.493 1.00 91.44 86 MET A CA 1
ATOM 676 C C . MET A 1 86 ? -3.639 7.480 6.117 1.00 91.44 86 MET A C 1
ATOM 678 O O . MET A 1 86 ? -4.708 7.709 6.673 1.00 91.44 86 MET A O 1
ATOM 682 N N . ILE A 1 87 ? -3.104 6.256 6.084 1.00 90.62 87 ILE A N 1
ATOM 683 C CA . ILE A 1 87 ? -3.723 5.088 6.722 1.00 90.62 87 ILE A CA 1
ATOM 684 C C . ILE A 1 87 ? -3.803 5.286 8.237 1.00 90.62 87 ILE A C 1
ATOM 686 O O . ILE A 1 87 ? -4.860 5.049 8.807 1.00 90.62 87 ILE A O 1
ATOM 690 N N . LEU A 1 88 ? -2.727 5.747 8.883 1.00 89.81 88 LEU A N 1
ATOM 691 C CA . LEU A 1 88 ? -2.668 5.928 10.340 1.00 89.81 88 LEU A CA 1
ATOM 692 C C . LEU A 1 88 ? -3.779 6.831 10.913 1.00 89.81 88 LEU A C 1
ATOM 694 O O . LEU A 1 88 ? -4.505 6.365 11.790 1.00 89.81 88 LEU A O 1
ATOM 698 N N . PRO A 1 89 ? -3.960 8.086 10.457 1.00 86.94 89 PRO A N 1
ATOM 699 C CA . PRO A 1 89 ? -5.005 8.952 10.996 1.00 86.94 89 PRO A CA 1
ATOM 700 C C . PRO A 1 89 ? -6.408 8.415 10.695 1.00 86.94 89 PRO A C 1
ATOM 702 O O . PRO A 1 89 ? -7.251 8.433 11.588 1.00 86.94 89 PRO A O 1
ATOM 705 N N . ILE A 1 90 ? -6.652 7.871 9.493 1.00 87.00 90 ILE A N 1
ATOM 706 C CA . ILE A 1 90 ? -7.951 7.267 9.147 1.00 87.00 90 ILE A CA 1
ATOM 707 C C . ILE A 1 90 ? -8.234 6.072 10.063 1.00 87.00 90 ILE A C 1
ATOM 709 O O . ILE A 1 90 ? -9.333 5.947 10.594 1.00 87.00 90 ILE A O 1
ATOM 713 N N . TYR A 1 91 ? -7.236 5.220 10.287 1.00 87.31 91 TYR A N 1
ATOM 714 C CA . TYR A 1 91 ? -7.333 4.081 11.189 1.00 87.31 91 TYR A CA 1
ATOM 715 C C . TYR A 1 91 ? -7.674 4.522 12.620 1.00 87.31 91 TYR A C 1
ATOM 717 O O . TYR A 1 91 ? -8.610 3.982 13.199 1.00 87.31 91 TYR A O 1
ATOM 725 N N . VAL A 1 92 ? -6.986 5.531 13.172 1.00 86.62 92 VAL A N 1
ATOM 726 C CA . VAL A 1 92 ? -7.263 6.037 14.531 1.00 86.62 92 VAL A CA 1
ATOM 727 C C . VAL A 1 92 ? -8.676 6.615 14.632 1.00 86.62 92 VAL A C 1
ATOM 729 O O . VAL A 1 92 ? -9.361 6.387 15.630 1.00 86.62 92 VAL A O 1
ATOM 732 N N . SER A 1 93 ? -9.134 7.341 13.611 1.00 85.50 93 SER A N 1
ATOM 733 C CA . SER A 1 93 ? -10.507 7.852 13.556 1.00 85.50 93 SER A CA 1
ATOM 734 C C . SER A 1 93 ? -11.542 6.724 13.520 1.00 85.50 93 SER A C 1
ATOM 736 O O . SER A 1 93 ? -12.531 6.794 14.245 1.00 85.50 93 SER A O 1
ATOM 738 N N . LEU A 1 94 ? -11.309 5.676 12.724 1.00 85.19 94 LEU A N 1
ATOM 739 C CA . LEU A 1 94 ? -12.210 4.523 12.601 1.00 85.19 94 LEU A CA 1
ATOM 740 C C . LEU A 1 94 ? -12.177 3.596 13.822 1.00 85.19 94 LEU A C 1
ATOM 742 O O . LEU A 1 94 ? -13.191 3.002 14.163 1.00 85.19 94 LEU A O 1
ATOM 746 N N . GLU A 1 95 ? -11.036 3.468 14.496 1.00 81.75 95 GLU A N 1
ATOM 747 C CA . GLU A 1 95 ? -10.922 2.687 15.730 1.00 81.75 95 GLU A CA 1
ATOM 748 C C . GLU A 1 95 ? -11.701 3.336 16.885 1.00 81.75 95 GLU A C 1
ATOM 750 O O . GLU A 1 95 ? -12.263 2.637 17.724 1.00 81.75 95 GLU A O 1
ATOM 755 N N . ARG A 1 96 ? -11.749 4.673 16.921 1.00 79.94 96 ARG A N 1
ATOM 756 C CA . ARG A 1 96 ? -12.477 5.447 17.940 1.00 79.94 96 ARG A CA 1
ATOM 757 C C . ARG A 1 96 ? -13.983 5.538 17.693 1.00 79.94 96 ARG A C 1
ATOM 759 O O . ARG A 1 96 ? -14.695 6.035 18.562 1.00 79.94 96 ARG A O 1
ATOM 766 N N . LEU A 1 97 ? -14.463 5.107 16.527 1.00 76.56 97 LEU A N 1
ATOM 767 C CA . LEU A 1 97 ? -15.888 5.071 16.217 1.00 76.56 97 LEU A CA 1
ATOM 768 C C . LEU A 1 97 ? -16.577 4.023 17.098 1.00 76.56 97 LEU A C 1
ATOM 770 O O . LEU A 1 97 ? -16.198 2.850 17.101 1.00 76.56 97 LEU A O 1
ATOM 774 N N . ASP A 1 98 ? -17.596 4.451 17.846 1.00 65.69 98 ASP A N 1
ATOM 775 C CA . ASP A 1 98 ? -18.398 3.540 18.657 1.00 65.69 98 ASP A CA 1
ATOM 776 C C . ASP A 1 98 ? -19.147 2.576 17.731 1.00 65.69 98 ASP A C 1
ATOM 778 O O . ASP A 1 98 ? -19.969 2.981 16.904 1.00 65.69 98 ASP A O 1
ATOM 782 N N . ARG A 1 99 ? -18.858 1.280 17.869 1.00 66.25 99 ARG A N 1
ATOM 783 C CA . ARG A 1 99 ? -19.465 0.221 17.053 1.00 66.25 99 ARG A CA 1
ATOM 784 C C . ARG A 1 99 ? -20.988 0.205 17.185 1.00 66.25 99 ARG A C 1
ATOM 786 O O . ARG A 1 99 ? -21.662 -0.158 16.226 1.00 66.25 99 ARG A O 1
ATOM 793 N N . ARG A 1 100 ? -21.530 0.702 18.302 1.00 60.03 100 ARG A N 1
ATOM 794 C CA . ARG A 1 100 ? -22.977 0.841 18.519 1.00 60.03 100 ARG A CA 1
ATOM 795 C C . ARG A 1 100 ? -23.645 1.803 17.540 1.00 60.03 100 ARG A C 1
ATOM 797 O O . ARG A 1 100 ? -24.810 1.612 17.222 1.00 60.03 100 ARG A O 1
ATOM 804 N N . LEU A 1 101 ? -22.932 2.810 17.030 1.00 61.84 101 LEU A N 1
ATOM 805 C CA . LEU A 1 101 ? -23.462 3.715 15.998 1.00 61.84 101 LEU A CA 1
ATOM 806 C C . LEU A 1 101 ? -23.573 3.010 14.636 1.00 61.84 101 LEU A C 1
ATOM 808 O O . LEU A 1 101 ? -24.519 3.240 13.879 1.00 61.84 101 LEU A O 1
ATOM 812 N N . LEU A 1 102 ? -22.639 2.103 14.337 1.00 64.88 102 LEU A N 1
ATOM 813 C CA . LEU A 1 102 ? -22.702 1.262 13.140 1.00 64.88 102 LEU A CA 1
ATOM 814 C C . LEU A 1 102 ? -23.832 0.230 13.245 1.00 64.88 102 LEU A C 1
ATOM 816 O O . LEU A 1 102 ? -24.550 0.019 12.275 1.00 64.88 102 LEU A O 1
ATOM 820 N N . GLU A 1 103 ? -24.023 -0.368 14.421 1.00 60.25 103 GLU A N 1
ATOM 821 C CA . GLU A 1 103 ? -25.125 -1.303 14.687 1.00 60.25 103 GLU A CA 1
ATOM 822 C C . GLU A 1 103 ? -26.489 -0.594 14.639 1.00 60.25 103 GLU A C 1
ATOM 824 O O . GLU A 1 103 ? -27.377 -1.045 13.927 1.00 60.25 103 GLU A O 1
ATOM 829 N N . ALA A 1 104 ? -26.627 0.583 15.262 1.00 60.69 104 ALA A N 1
ATOM 830 C CA . ALA A 1 104 ? -27.873 1.354 15.251 1.00 60.69 104 ALA A CA 1
ATOM 831 C C . ALA A 1 104 ? -28.278 1.831 13.845 1.00 60.69 104 ALA A C 1
ATOM 833 O O . ALA A 1 104 ? -29.458 1.845 13.505 1.00 60.69 104 ALA A O 1
ATOM 834 N N . SER A 1 105 ? -27.311 2.216 13.007 1.00 60.16 105 SER A N 1
ATOM 835 C CA . SER A 1 105 ? -27.602 2.565 11.610 1.00 60.16 105 SER A CA 1
ATOM 836 C C . SER A 1 105 ? -27.999 1.337 10.782 1.00 60.16 105 SER A C 1
ATOM 838 O O . SER A 1 105 ? -28.923 1.431 9.973 1.00 60.16 105 SER A O 1
ATOM 840 N N . ALA A 1 106 ? -27.377 0.177 11.018 1.00 60.59 106 ALA A N 1
ATOM 841 C CA . ALA A 1 106 ? -27.767 -1.079 10.380 1.00 60.59 106 ALA A CA 1
ATOM 842 C C . ALA A 1 106 ? -29.175 -1.536 10.810 1.00 60.59 106 ALA A C 1
ATOM 844 O O . ALA A 1 106 ? -29.958 -1.957 9.958 1.00 60.59 106 ALA A O 1
ATOM 845 N N . ASP A 1 107 ? -29.527 -1.372 12.088 1.00 64.81 107 ASP A N 1
ATOM 846 C CA . ASP A 1 107 ? -30.863 -1.663 12.628 1.00 64.81 107 ASP A CA 1
ATOM 847 C C . ASP A 1 107 ? -31.944 -0.739 12.038 1.00 64.81 107 ASP A C 1
ATOM 849 O O . ASP A 1 107 ? -33.091 -1.146 11.858 1.00 64.81 107 ASP A O 1
ATOM 853 N N . LEU A 1 108 ? -31.573 0.490 11.662 1.00 70.75 108 LEU A N 1
ATOM 854 C CA . LEU A 1 108 ? -32.432 1.435 10.937 1.00 70.75 108 LEU A CA 1
ATOM 855 C C . LEU A 1 108 ? -32.509 1.157 9.419 1.00 70.75 108 LEU A C 1
ATOM 857 O O . LEU A 1 108 ? -33.145 1.916 8.687 1.00 70.75 108 LEU A O 1
ATOM 861 N N . GLY A 1 109 ? -31.891 0.076 8.930 1.00 61.84 109 GLY A N 1
ATOM 862 C CA . GLY A 1 109 ? -31.916 -0.328 7.521 1.00 61.84 109 GLY A CA 1
ATOM 863 C C . GLY A 1 109 ? -30.901 0.398 6.634 1.00 61.84 109 GLY A C 1
ATOM 864 O O . GLY A 1 109 ? -30.988 0.312 5.405 1.00 61.84 109 GLY A O 1
ATOM 865 N N . ALA A 1 110 ? -29.934 1.112 7.220 1.00 57.66 110 ALA A N 1
ATOM 866 C CA . ALA A 1 110 ? -28.900 1.796 6.458 1.00 57.66 110 ALA A CA 1
ATOM 867 C C . ALA A 1 110 ? -27.914 0.783 5.856 1.00 57.66 110 ALA A C 1
ATOM 869 O O . ALA A 1 110 ? -27.315 -0.053 6.531 1.00 57.66 110 ALA A O 1
ATOM 870 N N . THR A 1 111 ? -27.714 0.883 4.545 1.00 54.81 111 THR A N 1
ATOM 871 C CA . THR A 1 111 ? -26.638 0.177 3.847 1.00 54.81 111 THR A CA 1
ATOM 872 C C . THR A 1 111 ? -25.261 0.715 4.275 1.00 54.81 111 THR A C 1
ATOM 874 O O . THR A 1 111 ? -25.150 1.886 4.646 1.00 54.81 111 THR A O 1
ATOM 877 N N . PRO A 1 112 ? -24.172 -0.067 4.152 1.00 57.16 112 PRO A N 1
ATOM 878 C CA . PRO A 1 112 ? -22.826 0.364 4.550 1.00 57.16 112 PRO A CA 1
ATOM 879 C C . PRO A 1 112 ? -22.360 1.679 3.900 1.00 57.16 112 PRO A C 1
ATOM 881 O O . PRO A 1 112 ? -21.540 2.392 4.467 1.00 57.16 112 PRO A O 1
ATOM 884 N N . VAL A 1 113 ? -22.892 2.007 2.716 1.00 56.56 113 VAL A N 1
ATOM 885 C CA . VAL A 1 113 ? -22.613 3.260 1.999 1.00 56.56 113 VAL A CA 1
ATOM 886 C C . VAL A 1 113 ? -23.393 4.435 2.600 1.00 56.56 113 VAL A C 1
ATOM 888 O O . VAL A 1 113 ? -22.833 5.520 2.730 1.00 56.56 113 VAL A O 1
ATOM 891 N N . SER A 1 114 ? -24.645 4.231 3.028 1.00 56.66 114 SER A N 1
ATOM 892 C CA . SER A 1 114 ? -25.426 5.262 3.731 1.00 56.66 114 SER A CA 1
ATOM 893 C C . SER A 1 114 ? -24.940 5.507 5.159 1.00 56.66 114 SER A C 1
ATOM 895 O O . SER A 1 114 ? -24.930 6.652 5.581 1.00 56.66 114 SER A O 1
ATOM 897 N N . THR A 1 115 ? -24.456 4.482 5.868 1.00 57.09 115 THR A N 1
ATOM 898 C CA . THR A 1 115 ? -23.802 4.644 7.183 1.00 57.09 115 THR A CA 1
ATOM 899 C C . THR A 1 115 ? -22.469 5.397 7.090 1.00 57.09 115 THR A C 1
ATOM 901 O O . THR A 1 115 ? -22.000 5.955 8.074 1.00 57.09 115 THR A O 1
ATOM 904 N N . PHE A 1 116 ? -21.822 5.387 5.919 1.00 55.12 116 PHE A N 1
ATOM 905 C CA . PHE A 1 116 ? -20.560 6.096 5.701 1.00 55.12 116 PHE A CA 1
ATOM 906 C C . PHE A 1 116 ? -20.743 7.549 5.230 1.00 55.12 116 PHE A C 1
ATOM 908 O O . PHE A 1 116 ? -19.871 8.378 5.480 1.00 55.12 116 PHE A O 1
ATOM 915 N N . LEU A 1 117 ? -21.835 7.854 4.520 1.00 53.81 117 LEU A N 1
ATOM 916 C CA . LEU A 1 117 ? -22.087 9.176 3.929 1.00 53.81 117 LEU A CA 1
ATOM 917 C C . LEU A 1 117 ? -23.096 10.041 4.703 1.00 53.81 117 LEU A C 1
ATOM 919 O O . LEU A 1 117 ? -23.143 11.243 4.443 1.00 53.81 117 LEU A O 1
ATOM 923 N N . GLY A 1 118 ? -23.907 9.449 5.584 1.00 44.59 118 GLY A N 1
ATOM 924 C CA . GLY A 1 118 ? -24.860 10.142 6.463 1.00 44.59 118 GLY A CA 1
ATOM 925 C C . GLY A 1 118 ? -24.343 10.255 7.886 1.00 44.59 118 GLY A C 1
ATOM 926 O O . GLY A 1 118 ? -24.649 11.289 8.516 1.00 44.59 118 GLY A O 1
#

Secondary structure (DSSP, 8-state):
-HHHHHHHHHHIIIIIS-HHHHHHHHHHHHTTTSS-HHHHHHHHHHHHSTTSHHHHHHTTT--S---TTSHHHHHHHHHHHHHHHHHHHHHHHHHTS-HHHHHHHHHTT--TTHHHH-

Radius of gyration: 18.83 Å; chains: 1; bounding box: 49×23×45 Å